Protein AF-A0A815BUV0-F1 (afdb_monomer_lite)

pLDDT: mean 78.95, std 10.77, range [51.06, 96.0]

Organism: NCBI:txid1234261

Secondary structure (DSSP, 8-state):
-----S-TTS-HHHHHHT----TTHHHH--TGGG--EEEEE-TTS-EEEEE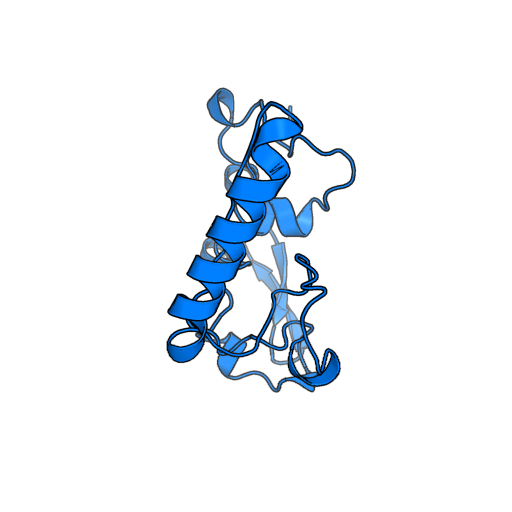TTSTTHHHHHHTTT-GGG-SSTTGGGS-GGGSS-TTTT-S---------SSGGGHHHHHHHHHHHHHHHTTTS-S---TTS--TT-S-HHHH-

Structure (mmCIF, N/CA/C/O backbone):
data_AF-A0A815BUV0-F1
#
_entry.id   AF-A0A815BUV0-F1
#
loop_
_atom_site.group_PDB
_atom_site.id
_atom_site.type_symbol
_atom_site.label_atom_id
_atom_site.label_alt_id
_atom_site.label_comp_id
_atom_site.label_asym_id
_atom_site.label_entity_id
_atom_site.label_seq_id
_atom_site.pdbx_PDB_ins_code
_atom_site.Cartn_x
_atom_site.Cartn_y
_atom_site.Cartn_z
_atom_site.occupancy
_atom_site.B_iso_or_equiv
_atom_site.auth_seq_id
_atom_site.auth_comp_id
_atom_site.auth_asym_i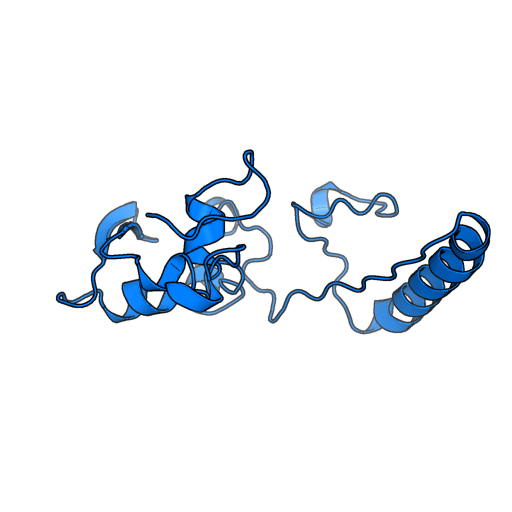d
_atom_site.auth_atom_id
_atom_site.pdbx_PDB_model_num
ATOM 1 N N . MET A 1 1 ? 6.920 20.218 13.136 1.00 73.88 1 MET A N 1
ATOM 2 C CA . MET A 1 1 ? 7.433 19.967 11.767 1.00 73.88 1 MET A CA 1
ATOM 3 C C . MET A 1 1 ? 6.984 18.569 11.370 1.00 73.88 1 MET A C 1
ATOM 5 O O . MET A 1 1 ? 6.972 17.722 12.252 1.00 73.88 1 MET A O 1
ATOM 9 N N . PHE A 1 2 ? 6.582 18.342 10.119 1.00 80.81 2 PHE A N 1
ATOM 10 C CA . PHE A 1 2 ? 5.972 17.085 9.666 1.00 80.81 2 PHE A CA 1
ATOM 11 C C . PHE A 1 2 ? 6.858 16.396 8.601 1.00 80.81 2 PHE A C 1
ATOM 13 O O . PHE A 1 2 ? 7.189 17.056 7.612 1.00 80.81 2 PHE A O 1
ATOM 20 N N . PRO A 1 3 ? 7.270 15.122 8.769 1.00 85.44 3 PRO A N 1
ATOM 21 C CA . PRO A 1 3 ? 8.071 14.359 7.816 1.00 85.44 3 PRO A CA 1
ATOM 22 C C . PRO A 1 3 ? 7.205 13.810 6.674 1.00 85.44 3 PRO A C 1
ATOM 24 O O . PRO A 1 3 ? 6.949 12.614 6.590 1.00 85.44 3 PRO A O 1
ATOM 27 N N . GLY A 1 4 ? 6.738 14.705 5.801 1.00 85.19 4 GLY A N 1
ATOM 28 C CA . GLY A 1 4 ? 6.026 14.342 4.573 1.00 85.19 4 GLY A CA 1
ATOM 29 C C . GLY A 1 4 ? 6.958 13.896 3.441 1.00 85.19 4 GLY A C 1
ATOM 30 O O . GLY A 1 4 ? 8.182 13.987 3.554 1.00 85.19 4 GLY A O 1
ATOM 31 N N . GLY A 1 5 ? 6.365 13.441 2.335 1.00 84.44 5 GLY A N 1
ATOM 32 C CA . GLY A 1 5 ? 7.082 13.029 1.128 1.00 84.44 5 GLY A CA 1
ATOM 33 C C . GLY A 1 5 ? 7.754 14.195 0.392 1.00 84.44 5 GLY A C 1
ATOM 34 O O . GLY A 1 5 ? 7.502 15.367 0.667 1.00 84.44 5 GLY A O 1
ATOM 35 N N . SER A 1 6 ? 8.623 13.876 -0.567 1.00 83.81 6 SER A N 1
ATOM 36 C CA . SER A 1 6 ? 9.327 14.873 -1.391 1.00 83.81 6 SER A CA 1
ATOM 37 C C . SER A 1 6 ? 8.455 15.506 -2.483 1.00 83.81 6 SER A C 1
ATOM 39 O O . SER A 1 6 ? 8.781 16.588 -2.968 1.00 83.81 6 SER A O 1
ATOM 41 N N . CYS A 1 7 ? 7.365 14.844 -2.878 1.00 83.19 7 CYS A N 1
ATOM 42 C CA . CYS A 1 7 ? 6.463 15.275 -3.944 1.00 83.19 7 CYS A CA 1
ATOM 43 C C . CYS A 1 7 ? 5.223 15.968 -3.346 1.00 83.19 7 CYS A C 1
ATOM 45 O O . CYS A 1 7 ? 4.421 15.288 -2.704 1.00 83.19 7 CYS A O 1
ATOM 47 N N . PRO A 1 8 ? 5.011 17.280 -3.577 1.00 78.38 8 PRO A N 1
ATOM 48 C CA . PRO A 1 8 ? 3.927 18.039 -2.938 1.00 78.38 8 PRO A CA 1
ATOM 49 C C . PRO A 1 8 ? 2.511 17.562 -3.283 1.00 78.38 8 PRO A C 1
ATOM 51 O O . PRO A 1 8 ? 1.570 17.859 -2.558 1.00 78.38 8 PRO A O 1
ATOM 54 N N . THR A 1 9 ? 2.353 16.856 -4.404 1.00 80.25 9 THR A N 1
ATOM 55 C CA . THR A 1 9 ? 1.062 16.375 -4.911 1.00 80.25 9 THR A CA 1
ATOM 56 C C . THR A 1 9 ? 0.686 14.982 -4.404 1.00 80.25 9 THR A C 1
ATOM 58 O O . THR A 1 9 ? -0.421 14.521 -4.674 1.00 80.25 9 THR A O 1
ATOM 61 N N . VAL A 1 10 ? 1.578 14.290 -3.688 1.00 77.31 10 VAL A N 1
ATOM 62 C CA . VAL A 1 10 ? 1.288 12.957 -3.143 1.00 77.31 10 VAL A CA 1
ATOM 63 C C . VAL A 1 10 ? 0.285 13.073 -1.996 1.00 77.31 10 VAL A C 1
ATOM 65 O O . VAL A 1 10 ? 0.452 13.883 -1.086 1.00 77.31 10 VAL A O 1
ATOM 68 N N . SER A 1 11 ? -0.754 12.233 -2.030 1.00 83.31 11 SER A N 1
ATOM 69 C CA . SER A 1 11 ? -1.769 12.178 -0.976 1.00 83.31 11 SER A CA 1
ATOM 70 C C . SER A 1 11 ? -1.170 11.764 0.368 1.00 83.31 11 SER A C 1
ATOM 72 O O . SER A 1 11 ? -0.415 10.793 0.463 1.00 83.31 11 SER A O 1
ATOM 74 N N . ILE A 1 12 ? -1.581 12.467 1.423 1.00 82.94 12 ILE A N 1
ATOM 75 C CA . ILE A 1 12 ? -1.154 12.202 2.797 1.00 82.94 12 ILE A CA 1
ATOM 76 C C . ILE A 1 12 ? -1.625 10.839 3.308 1.00 82.94 12 ILE A C 1
ATOM 78 O O . ILE A 1 12 ? -0.900 10.193 4.062 1.00 82.94 12 ILE A O 1
ATOM 82 N N . GLY A 1 13 ? -2.804 10.385 2.869 1.00 82.62 13 GLY A N 1
ATOM 83 C CA . GLY A 1 13 ? -3.382 9.111 3.293 1.00 82.62 13 GLY A CA 1
ATOM 84 C C . GLY A 1 13 ? -2.520 7.943 2.832 1.00 82.62 13 GLY A C 1
ATOM 85 O O . GLY A 1 13 ? -1.966 7.225 3.655 1.00 82.62 13 GLY A O 1
ATOM 86 N N . GLY A 1 14 ? -2.317 7.813 1.518 1.00 79.50 14 GLY A N 1
ATOM 87 C CA . GLY A 1 14 ? -1.478 6.751 0.956 1.00 79.50 14 GLY A CA 1
ATOM 88 C C . GLY A 1 14 ? -0.037 6.792 1.472 1.00 79.50 14 GLY A C 1
ATOM 89 O O . GLY A 1 14 ? 0.502 5.756 1.843 1.00 79.50 14 GLY A O 1
ATOM 90 N N . LEU A 1 15 ? 0.561 7.987 1.571 1.00 83.62 15 LEU A N 1
ATOM 91 C CA . LEU A 1 15 ? 1.915 8.162 2.104 1.00 83.62 15 LEU A CA 1
ATOM 92 C C . LEU A 1 15 ? 2.041 7.639 3.542 1.00 83.62 15 LEU A C 1
ATOM 94 O O . LEU A 1 15 ? 2.979 6.912 3.850 1.00 83.62 15 LEU A O 1
ATOM 98 N N . THR A 1 16 ? 1.113 8.024 4.419 1.00 87.00 16 THR A N 1
ATOM 99 C CA . THR A 1 16 ? 1.153 7.646 5.839 1.00 87.00 16 THR A CA 1
ATOM 100 C C . THR A 1 16 ? 0.895 6.157 6.019 1.00 87.00 16 THR A C 1
ATOM 102 O O . THR A 1 16 ? 1.572 5.506 6.808 1.00 87.00 16 THR A O 1
ATOM 105 N N . LEU A 1 17 ? -0.055 5.602 5.268 1.00 84.69 17 LEU A N 1
ATOM 106 C CA . LEU A 1 17 ? -0.454 4.206 5.406 1.00 84.69 17 LEU A CA 1
ATOM 107 C C . LEU A 1 17 ? 0.585 3.208 4.845 1.00 84.69 17 LEU A C 1
ATOM 109 O O . LEU A 1 17 ? 0.586 2.030 5.207 1.00 84.69 17 LEU A O 1
ATOM 113 N N . ASP A 1 18 ? 1.492 3.688 3.991 1.00 84.25 18 ASP A N 1
ATOM 114 C CA . ASP A 1 18 ? 2.592 2.926 3.383 1.00 84.25 18 ASP A CA 1
ATOM 115 C C . ASP A 1 18 ? 3.963 3.212 4.033 1.00 84.25 18 ASP A C 1
ATOM 117 O O . ASP A 1 18 ? 5.020 2.862 3.514 1.00 84.25 18 ASP A O 1
ATOM 121 N N . GLY A 1 19 ? 3.970 3.897 5.178 1.00 84.31 19 GLY A N 1
ATOM 122 C CA . GLY A 1 19 ? 5.186 4.274 5.894 1.00 84.31 19 GLY A CA 1
ATOM 123 C C . GLY A 1 19 ? 5.527 5.745 5.695 1.00 84.31 19 GLY A C 1
ATOM 124 O O . GLY A 1 19 ? 5.461 6.529 6.634 1.00 84.31 19 GLY A O 1
ATOM 125 N N . GLY A 1 20 ? 5.859 6.139 4.467 1.00 86.19 20 GLY A N 1
ATOM 126 C CA . GLY A 1 20 ? 6.097 7.540 4.116 1.00 86.19 20 GLY A CA 1
ATOM 127 C C . GLY A 1 20 ? 7.514 8.024 4.432 1.00 86.19 20 GLY A C 1
ATOM 128 O O . GLY A 1 20 ? 7.848 8.414 5.552 1.00 86.19 20 GLY A O 1
ATOM 129 N N . ILE A 1 21 ? 8.365 8.013 3.403 1.00 86.88 21 ILE A N 1
ATOM 130 C CA . ILE A 1 21 ? 9.758 8.470 3.467 1.00 86.88 21 ILE A CA 1
ATOM 131 C C . ILE A 1 21 ? 9.872 9.879 2.875 1.00 86.88 21 ILE A C 1
ATOM 133 O O . ILE A 1 21 ? 9.359 10.164 1.793 1.00 86.88 21 ILE A O 1
ATOM 137 N N . GLY A 1 22 ? 10.623 10.743 3.555 1.00 85.56 22 GLY A N 1
ATOM 138 C CA . GLY A 1 22 ? 10.956 12.084 3.093 1.00 85.56 22 GLY A CA 1
ATOM 139 C C . GLY A 1 22 ? 12.268 12.613 3.667 1.00 85.56 22 GLY A C 1
ATOM 140 O O . GLY A 1 22 ? 12.970 11.943 4.426 1.00 85.56 22 GLY A O 1
ATOM 141 N N . PHE A 1 23 ? 12.605 13.860 3.326 1.00 86.75 23 PHE A N 1
ATOM 142 C CA . PHE A 1 23 ? 13.871 14.499 3.727 1.00 86.75 23 PHE A CA 1
ATOM 143 C C . PHE A 1 23 ? 14.083 14.553 5.244 1.00 86.75 23 PHE A C 1
ATOM 145 O O . PHE A 1 23 ? 15.211 14.557 5.732 1.00 86.75 23 PHE A O 1
ATOM 152 N N . LEU A 1 24 ? 12.986 14.593 5.994 1.00 87.00 24 LEU A N 1
ATOM 153 C CA . LEU A 1 24 ? 12.979 14.709 7.444 1.00 87.00 24 LEU A CA 1
ATOM 154 C C . LEU A 1 24 ? 12.969 13.356 8.164 1.00 87.00 24 LEU A C 1
ATOM 156 O O . LEU A 1 24 ? 13.129 13.333 9.388 1.00 87.00 24 LEU A O 1
ATOM 160 N N . SER A 1 25 ? 12.837 12.239 7.439 1.00 86.06 25 SER A N 1
ATOM 161 C CA . SER A 1 25 ? 12.625 10.930 8.059 1.00 86.06 25 SER A CA 1
ATOM 162 C C . SER A 1 25 ? 13.787 10.473 8.935 1.00 86.06 25 SER A C 1
ATOM 164 O O . SER A 1 25 ? 13.574 9.859 9.973 1.00 86.06 25 SER A O 1
ATOM 166 N N . ARG A 1 26 ? 15.027 10.863 8.606 1.00 86.12 26 ARG A N 1
ATOM 167 C CA . ARG A 1 26 ? 16.199 10.562 9.451 1.00 86.12 26 ARG A CA 1
ATOM 168 C C . ARG A 1 26 ? 16.159 11.218 10.832 1.00 86.12 26 ARG A C 1
ATOM 170 O O . ARG A 1 26 ? 16.852 10.751 11.728 1.00 86.12 26 ARG A O 1
ATOM 177 N N . LYS A 1 27 ? 15.429 12.326 10.984 1.00 89.94 27 LYS A N 1
ATOM 178 C CA . LYS A 1 27 ? 15.361 13.091 12.236 1.00 89.94 27 LYS A CA 1
ATOM 179 C C . LYS A 1 27 ? 14.079 12.819 13.019 1.00 89.94 27 LYS A C 1
ATOM 181 O O . LYS A 1 27 ? 14.118 12.872 14.242 1.00 89.94 27 LYS A O 1
ATOM 186 N N . TYR A 1 28 ? 12.968 12.563 12.328 1.00 86.06 28 TYR A N 1
ATOM 187 C CA . TYR A 1 28 ? 11.637 12.495 12.941 1.00 86.06 28 TYR A CA 1
ATOM 188 C C . TYR A 1 28 ? 10.902 11.164 12.727 1.00 86.06 28 TYR A C 1
ATOM 190 O O . TYR A 1 28 ? 9.766 11.050 13.170 1.00 86.06 28 TYR A O 1
ATOM 198 N N . GLY A 1 29 ? 11.531 10.176 12.083 1.00 90.44 29 GLY A N 1
ATOM 199 C CA . GLY A 1 29 ? 10.876 8.918 11.717 1.00 90.44 29 GLY A CA 1
ATOM 200 C C . GLY A 1 29 ? 10.084 9.015 10.411 1.00 90.44 29 GLY A C 1
ATOM 201 O O . GLY A 1 29 ? 10.056 10.052 9.742 1.00 90.44 29 GLY A O 1
ATOM 202 N N . LEU A 1 30 ? 9.474 7.905 10.016 1.00 89.75 30 LEU A N 1
ATOM 203 C CA . LEU A 1 30 ? 8.571 7.834 8.872 1.00 89.75 30 LEU A CA 1
ATOM 204 C C . LEU A 1 30 ? 7.294 8.645 9.130 1.00 89.75 30 LEU A C 1
ATOM 206 O O . LEU A 1 30 ? 6.955 8.961 10.270 1.00 89.75 30 LEU A O 1
ATOM 210 N N . THR A 1 31 ? 6.552 8.976 8.075 1.00 89.06 31 THR A N 1
ATOM 211 C CA . THR A 1 31 ? 5.248 9.638 8.216 1.00 89.06 31 THR A CA 1
ATOM 212 C C . THR A 1 31 ? 4.298 8.818 9.098 1.00 89.06 31 THR A C 1
ATOM 214 O O . THR A 1 31 ? 3.619 9.379 9.957 1.00 89.06 31 THR A O 1
ATOM 217 N N . CYS A 1 32 ? 4.303 7.491 8.945 1.00 88.62 32 CYS A N 1
ATOM 218 C CA . CYS A 1 32 ? 3.505 6.566 9.737 1.00 88.62 32 CYS A CA 1
ATOM 219 C C . CYS A 1 32 ? 3.881 6.594 11.217 1.00 88.62 32 CYS A C 1
ATOM 221 O O . CYS A 1 32 ? 2.997 6.430 12.048 1.00 88.62 32 CYS A O 1
ATOM 223 N N . ASP A 1 33 ? 5.138 6.862 11.588 1.00 90.50 33 ASP A N 1
ATOM 224 C CA . ASP A 1 33 ? 5.559 6.864 12.994 1.00 90.50 33 ASP A CA 1
ATOM 225 C C . ASP A 1 33 ? 4.780 7.898 13.814 1.00 90.50 33 ASP A C 1
ATOM 227 O O . ASP A 1 33 ? 4.489 7.653 14.985 1.00 90.50 33 ASP A O 1
ATOM 231 N N . LEU A 1 34 ? 4.362 8.990 13.167 1.00 90.94 34 LEU A N 1
ATOM 232 C C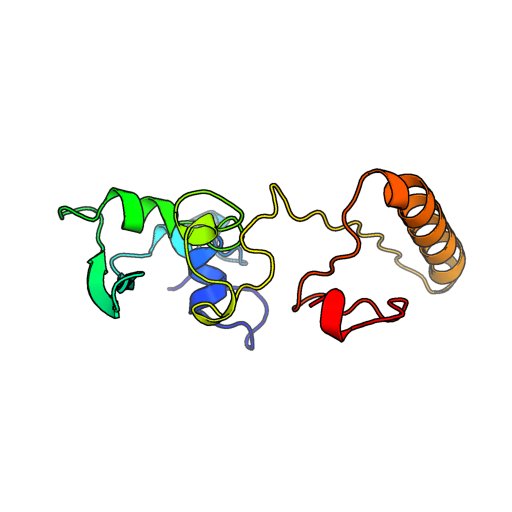A . LEU A 1 34 ? 3.588 10.085 13.751 1.00 90.94 34 LEU A CA 1
ATOM 233 C C . LEU A 1 34 ? 2.067 9.914 13.646 1.00 90.94 34 LEU A C 1
ATOM 235 O O . LEU A 1 34 ? 1.331 10.810 14.058 1.00 90.94 34 LEU A O 1
ATOM 239 N N . LEU A 1 35 ? 1.582 8.804 13.086 1.00 90.00 35 LEU A N 1
ATOM 240 C CA . LEU A 1 35 ? 0.156 8.505 13.055 1.00 90.00 35 LEU A CA 1
ATOM 241 C C . LEU A 1 35 ? -0.349 8.254 14.484 1.00 90.00 35 LEU A C 1
ATOM 243 O O . LEU A 1 35 ? 0.195 7.398 15.185 1.00 90.00 35 LEU A O 1
ATOM 247 N N . CYS A 1 36 ? -1.387 8.985 14.892 1.00 93.44 36 CYS A N 1
ATOM 248 C CA . CYS A 1 36 ? -2.002 8.871 16.220 1.00 93.44 36 CYS A CA 1
ATOM 249 C C . CYS A 1 36 ? -3.282 8.029 16.202 1.00 93.44 36 CYS A C 1
ATOM 251 O O . CYS A 1 36 ? -3.494 7.208 17.092 1.00 93.44 36 CYS A O 1
ATOM 253 N N . GLU A 1 37 ? -4.118 8.234 15.186 1.00 92.62 37 GLU A N 1
ATOM 254 C CA . GLU A 1 37 ? -5.425 7.599 15.042 1.00 92.62 37 GLU A CA 1
ATOM 255 C C . GLU A 1 37 ? -5.875 7.596 13.575 1.00 92.62 37 GLU A C 1
ATOM 257 O O . GLU A 1 37 ? -5.394 8.398 12.770 1.00 92.62 37 GLU A O 1
ATOM 262 N N . LEU A 1 38 ? -6.799 6.695 13.241 1.00 87.19 38 LEU A N 1
ATOM 263 C CA . LEU A 1 38 ? -7.455 6.597 11.937 1.00 87.19 38 LEU A CA 1
ATOM 264 C C . LEU A 1 38 ? -8.952 6.371 12.129 1.00 87.19 38 LEU A C 1
ATOM 266 O O . LEU A 1 38 ? -9.344 5.562 12.965 1.00 87.19 38 LEU A O 1
ATOM 270 N N . GLU A 1 39 ? -9.773 7.012 11.306 1.00 89.56 39 GLU A N 1
ATOM 271 C CA . GLU A 1 39 ? -11.160 6.600 11.103 1.00 89.56 39 GLU A CA 1
ATOM 272 C C . GLU A 1 39 ? -11.209 5.631 9.916 1.00 89.56 39 GLU A C 1
ATOM 274 O O . GLU A 1 39 ? -10.719 5.944 8.829 1.00 89.56 39 GLU A O 1
ATOM 279 N N . ILE A 1 40 ? -11.734 4.426 10.140 1.00 84.12 40 ILE A N 1
ATOM 280 C CA . ILE A 1 40 ? -11.718 3.326 9.175 1.00 84.12 40 ILE A CA 1
ATOM 281 C C . ILE A 1 40 ? -13.136 2.795 9.015 1.00 84.12 40 ILE A C 1
ATOM 283 O O . ILE A 1 40 ? -13.809 2.499 10.000 1.00 84.12 40 ILE A O 1
ATOM 287 N N . VAL A 1 41 ? -13.565 2.631 7.767 1.00 82.12 41 VAL A N 1
ATOM 288 C CA . VAL A 1 41 ? -14.776 1.878 7.434 1.00 82.12 41 VAL A CA 1
ATOM 289 C C . VAL A 1 41 ? -14.396 0.406 7.303 1.00 82.12 41 VAL A C 1
ATOM 291 O O . VAL A 1 41 ? -13.529 0.048 6.504 1.00 82.12 41 VAL A O 1
ATOM 294 N N . LEU A 1 42 ? -15.008 -0.440 8.123 1.00 81.25 42 LEU A N 1
ATOM 295 C CA . LEU A 1 42 ? -14.812 -1.883 8.127 1.00 81.25 42 LEU A CA 1
ATOM 296 C C . LEU A 1 42 ? -15.583 -2.556 6.985 1.00 81.25 42 LEU A C 1
ATOM 298 O O . LEU A 1 42 ? -16.448 -1.967 6.340 1.00 81.25 42 LEU A O 1
ATOM 302 N N . ALA A 1 43 ? -15.282 -3.838 6.765 1.00 74.50 43 ALA A N 1
ATOM 303 C CA . ALA A 1 43 ? -15.898 -4.660 5.720 1.00 74.50 43 ALA A CA 1
ATOM 304 C C . ALA A 1 43 ? -17.432 -4.742 5.812 1.00 74.50 43 ALA A C 1
ATOM 306 O O . ALA A 1 43 ? -18.107 -4.943 4.808 1.00 74.50 43 ALA A O 1
ATOM 307 N N . ASP A 1 44 ? -17.979 -4.634 7.022 1.00 76.00 44 ASP A N 1
ATOM 308 C CA . ASP A 1 44 ? -19.419 -4.671 7.293 1.00 76.00 44 ASP A CA 1
ATOM 309 C C . ASP A 1 44 ? -20.097 -3.296 7.141 1.00 76.00 44 ASP A C 1
ATOM 311 O O . A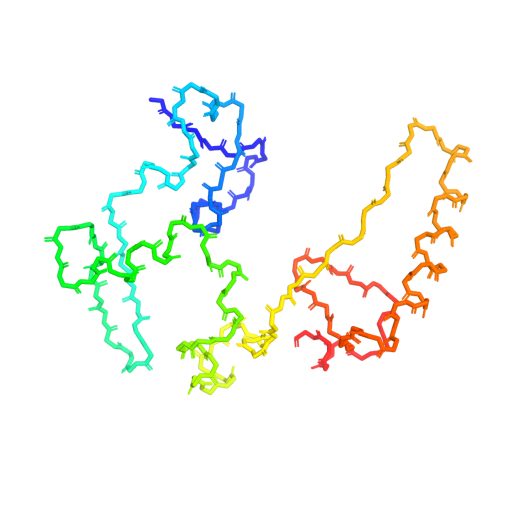SP A 1 44 ? -21.298 -3.167 7.378 1.00 76.00 44 ASP A O 1
ATOM 315 N N . GLY A 1 45 ? -19.337 -2.275 6.735 1.00 76.69 45 GLY A N 1
ATOM 316 C CA . GLY A 1 45 ? -19.793 -0.900 6.573 1.00 76.69 45 GLY A CA 1
ATOM 317 C C . GLY A 1 45 ? -19.826 -0.088 7.868 1.00 76.69 45 GLY A C 1
ATOM 318 O O . GLY A 1 45 ? -20.203 1.083 7.824 1.00 76.69 45 GLY A O 1
ATOM 319 N N . SER A 1 46 ? -19.447 -0.663 9.013 1.00 82.06 46 SER A N 1
ATOM 320 C CA . SER A 1 46 ? -19.328 0.086 10.265 1.00 82.06 46 SER A CA 1
ATOM 321 C C . SER A 1 46 ? -18.067 0.954 10.277 1.00 82.06 46 SER A C 1
ATOM 323 O O . SER A 1 46 ? -17.049 0.603 9.683 1.00 82.06 46 SER A O 1
ATOM 325 N N . THR A 1 47 ? -18.125 2.098 10.957 1.00 88.38 47 THR A N 1
ATOM 326 C CA . THR A 1 47 ? -16.971 2.989 11.123 1.00 88.38 47 THR A CA 1
ATOM 327 C C . THR A 1 47 ? -16.371 2.811 12.508 1.00 88.38 47 THR A C 1
ATOM 329 O O . THR A 1 47 ? -17.089 2.854 13.509 1.00 88.38 47 THR A O 1
ATOM 332 N N . VAL A 1 48 ? -15.051 2.664 12.570 1.00 90.62 48 VAL A N 1
ATOM 333 C CA . VAL A 1 48 ? -14.292 2.575 13.819 1.00 90.62 48 VAL A CA 1
ATOM 334 C C . VAL A 1 48 ? -13.169 3.600 13.847 1.00 90.62 48 VAL A C 1
ATOM 336 O O . VAL A 1 48 ? -12.607 3.960 12.813 1.00 90.62 48 VAL A O 1
ATOM 339 N N . THR A 1 49 ? -12.804 4.041 15.046 1.00 95.31 49 THR A N 1
ATOM 340 C CA . THR A 1 49 ? -11.586 4.823 15.269 1.00 95.31 49 THR A CA 1
ATOM 341 C C . THR A 1 49 ? -10.502 3.890 15.792 1.00 95.31 49 THR A C 1
ATOM 343 O O . THR A 1 49 ? -10.610 3.375 16.904 1.00 95.31 49 THR A O 1
ATOM 346 N N . ALA A 1 50 ? -9.453 3.660 15.008 1.00 90.06 50 ALA A N 1
ATOM 347 C CA . ALA A 1 50 ? -8.329 2.809 15.380 1.00 90.06 50 ALA A CA 1
ATOM 348 C C . ALA A 1 50 ? -7.179 3.644 15.948 1.00 90.06 50 ALA A C 1
ATOM 350 O O . ALA A 1 50 ? -6.765 4.640 15.353 1.00 90.06 50 ALA A O 1
ATOM 351 N N . SER A 1 51 ? -6.650 3.231 17.099 1.00 93.50 51 SER A N 1
ATOM 352 C CA . SER A 1 51 ? -5.505 3.871 17.752 1.00 93.50 51 SER A CA 1
ATOM 353 C C . SER A 1 51 ? -4.680 2.834 18.509 1.00 93.50 51 SER A C 1
ATOM 355 O O . SER A 1 51 ? -5.128 1.716 18.748 1.00 93.50 51 SER A O 1
ATOM 357 N N . ASN A 1 52 ? -3.487 3.214 18.962 1.00 93.00 52 ASN A N 1
ATOM 358 C CA . ASN A 1 52 ? -2.647 2.325 19.768 1.00 93.00 52 ASN A CA 1
ATOM 359 C C . ASN A 1 52 ? -3.263 1.950 21.135 1.00 93.00 52 ASN A C 1
ATOM 361 O O . ASN A 1 52 ? -2.785 1.028 21.788 1.00 93.00 52 ASN A O 1
ATOM 365 N N . ASN A 1 53 ? -4.283 2.684 21.594 1.00 96.00 53 ASN A N 1
ATOM 366 C CA . ASN A 1 53 ? -4.771 2.628 22.974 1.00 96.00 53 ASN A CA 1
ATOM 367 C C . ASN A 1 53 ? -6.201 2.073 23.096 1.00 96.00 53 ASN A C 1
ATOM 369 O O . ASN A 1 53 ? -6.828 2.254 24.139 1.00 96.00 53 ASN A O 1
ATOM 373 N N . ASN A 1 54 ? -6.733 1.433 22.053 1.00 96.00 54 ASN A N 1
ATOM 374 C CA . ASN A 1 54 ? -8.077 0.849 22.064 1.00 96.00 54 ASN A CA 1
ATOM 375 C C . ASN A 1 54 ? -8.099 -0.587 21.516 1.00 96.00 54 ASN A C 1
ATOM 377 O O . ASN A 1 54 ? -7.050 -1.169 21.215 1.00 96.00 54 ASN A O 1
ATOM 381 N N . GLU A 1 55 ? -9.294 -1.180 21.424 1.00 92.69 55 GLU A N 1
ATOM 382 C CA . GLU A 1 55 ? -9.470 -2.555 20.945 1.00 92.69 55 GLU A CA 1
ATOM 383 C C . GLU A 1 55 ? -9.067 -2.784 19.476 1.00 92.69 55 GLU A C 1
ATOM 385 O O . GLU A 1 55 ? -8.881 -3.933 19.093 1.00 92.69 55 GLU A O 1
ATOM 390 N N . TYR A 1 56 ? -8.861 -1.726 18.683 1.00 88.88 56 TYR A N 1
ATOM 391 C CA . TYR A 1 56 ? -8.457 -1.787 17.271 1.00 88.88 56 TYR A CA 1
ATOM 392 C C . TYR A 1 56 ? -6.954 -1.511 17.072 1.00 88.88 56 TYR A C 1
ATOM 394 O O . TYR A 1 56 ? -6.536 -1.017 16.020 1.00 88.88 56 TYR A O 1
ATOM 402 N N . ASN A 1 57 ? -6.122 -1.763 18.090 1.00 86.69 57 ASN A N 1
ATOM 403 C CA . ASN A 1 57 ? -4.679 -1.499 18.024 1.00 86.69 57 ASN A CA 1
ATOM 404 C C . ASN A 1 57 ? -3.944 -2.363 16.984 1.00 86.69 57 ASN A C 1
ATOM 406 O O . ASN A 1 57 ? -2.928 -1.936 16.438 1.00 86.69 57 ASN A O 1
ATOM 410 N N . ASP A 1 58 ? -4.476 -3.541 16.670 1.00 83.25 58 ASP A N 1
ATOM 411 C CA . ASP A 1 58 ? -3.983 -4.442 15.633 1.00 83.25 58 ASP A CA 1
ATOM 412 C C . ASP A 1 58 ? -4.222 -3.861 14.234 1.00 83.25 58 ASP A C 1
ATOM 414 O O . ASP A 1 58 ? -3.309 -3.820 13.407 1.00 83.25 58 ASP A O 1
ATOM 418 N N . LEU A 1 59 ? -5.422 -3.325 14.001 1.00 83.81 59 LEU A N 1
ATOM 419 C CA . LEU A 1 59 ? -5.789 -2.600 12.792 1.00 83.81 59 LEU A CA 1
ATOM 420 C C . LEU A 1 59 ? -4.963 -1.318 12.654 1.00 83.81 59 LEU A C 1
ATOM 422 O O . LEU A 1 59 ? -4.409 -1.049 11.590 1.00 83.81 59 LEU A O 1
ATOM 426 N N . PHE A 1 60 ? -4.815 -0.562 13.745 1.00 86.06 60 PHE A N 1
ATOM 427 C CA . PHE A 1 60 ? -3.950 0.612 13.791 1.00 86.06 60 PHE A CA 1
ATOM 428 C C . PHE A 1 60 ? -2.509 0.260 13.406 1.00 86.06 60 PHE A C 1
ATOM 430 O O . PHE A 1 60 ? -1.927 0.934 12.559 1.00 86.06 60 PHE A O 1
ATOM 437 N N . TRP A 1 61 ? -1.946 -0.813 13.970 1.00 85.75 61 TRP A N 1
ATOM 438 C CA . TRP A 1 61 ? -0.588 -1.261 13.664 1.00 85.75 61 TRP A CA 1
ATOM 439 C C . TRP A 1 61 ? -0.442 -1.721 12.209 1.00 85.75 61 TRP A C 1
ATOM 441 O O . TRP A 1 61 ? 0.519 -1.333 11.545 1.00 85.75 61 TRP A O 1
ATOM 451 N N . ALA A 1 62 ? -1.421 -2.459 11.674 1.00 82.31 62 ALA A N 1
ATOM 452 C CA . ALA A 1 62 ? -1.453 -2.854 10.265 1.00 82.31 62 ALA A CA 1
ATOM 453 C C . ALA A 1 62 ? -1.450 -1.636 9.322 1.00 82.31 62 ALA A C 1
ATOM 455 O O . ALA A 1 62 ? -0.782 -1.633 8.287 1.00 82.31 62 ALA A O 1
ATOM 456 N N . CYS A 1 63 ? -2.129 -0.555 9.700 1.00 83.56 63 CYS A N 1
ATOM 457 C CA . CYS A 1 63 ? -2.135 0.682 8.930 1.00 83.56 63 CYS A CA 1
ATOM 458 C C . CYS A 1 63 ? -0.825 1.490 9.012 1.00 83.56 63 CYS A C 1
ATOM 460 O O . CYS A 1 63 ? -0.663 2.430 8.237 1.00 83.56 63 CYS A O 1
ATOM 462 N N . LYS A 1 64 ? 0.142 1.146 9.877 1.00 86.31 64 LYS A N 1
ATOM 463 C CA . LYS A 1 64 ? 1.453 1.825 9.965 1.00 86.31 64 LYS A CA 1
ATOM 464 C C . LYS A 1 64 ? 2.500 1.243 9.003 1.00 86.31 64 LYS A C 1
ATOM 466 O O . LYS A 1 64 ? 3.638 1.007 9.403 1.00 86.31 64 LYS A O 1
ATOM 471 N N . GLY A 1 65 ? 2.147 1.043 7.732 1.00 71.50 65 GLY A N 1
ATOM 472 C CA . GLY A 1 65 ? 3.103 0.639 6.689 1.00 71.50 65 GLY A CA 1
ATOM 473 C C . GLY A 1 65 ? 2.732 -0.598 5.877 1.00 71.50 65 GLY A C 1
ATOM 474 O O . GLY A 1 65 ? 3.497 -0.978 4.997 1.00 71.50 65 GLY A O 1
ATOM 475 N N . ALA A 1 66 ? 1.583 -1.229 6.136 1.00 66.38 66 ALA A N 1
ATOM 476 C CA . ALA A 1 66 ? 1.124 -2.383 5.364 1.00 66.38 66 ALA A CA 1
ATOM 477 C C . ALA A 1 66 ? -0.089 -2.080 4.471 1.00 66.38 66 ALA A C 1
ATOM 479 O O . ALA A 1 66 ? -0.690 -3.011 3.942 1.00 66.38 66 ALA A O 1
ATOM 480 N N . ALA A 1 67 ? -0.460 -0.815 4.236 1.00 63.91 67 ALA A N 1
ATOM 481 C CA . ALA A 1 67 ? -1.645 -0.544 3.419 1.00 63.91 67 ALA A CA 1
ATOM 482 C C . ALA A 1 67 ? -1.479 -0.890 1.933 1.00 63.91 67 ALA A C 1
ATOM 484 O O . ALA A 1 67 ? -2.432 -1.385 1.336 1.00 63.91 67 ALA A O 1
ATOM 485 N N . ARG A 1 68 ? -0.280 -0.745 1.335 1.00 56.09 68 ARG A N 1
ATOM 486 C CA . ARG A 1 68 ? -0.008 -1.368 0.018 1.00 56.09 68 ARG A CA 1
ATOM 487 C C . ARG A 1 68 ? -0.006 -2.891 0.079 1.00 56.09 68 ARG A C 1
ATOM 489 O O . ARG A 1 68 ? -0.147 -3.517 -0.961 1.00 56.09 68 ARG A O 1
ATOM 496 N N . LEU A 1 69 ? 0.209 -3.475 1.257 1.00 51.06 69 LEU A N 1
ATOM 497 C CA . LEU A 1 69 ? 0.290 -4.917 1.489 1.00 51.06 69 LEU A CA 1
ATOM 498 C C . LEU A 1 69 ? -1.047 -5.521 1.928 1.00 51.06 69 LEU A C 1
ATOM 500 O O . LEU A 1 69 ? -1.079 -6.681 2.321 1.00 51.06 69 LEU A O 1
ATOM 504 N N . LEU A 1 70 ? -2.163 -4.803 1.774 1.00 55.22 70 LEU A N 1
ATOM 505 C CA . LEU A 1 70 ? -3.518 -5.362 1.897 1.00 55.22 70 LEU A CA 1
ATOM 506 C C . LEU A 1 70 ? -3.864 -6.401 0.802 1.00 55.22 70 LEU A C 1
ATOM 508 O O . LEU A 1 70 ? -5.018 -6.763 0.596 1.00 55.22 70 LEU A O 1
ATOM 512 N N . TYR A 1 71 ? -2.843 -6.894 0.115 1.00 55.06 71 TYR A N 1
ATOM 513 C CA . TYR A 1 71 ? -2.779 -8.148 -0.605 1.00 55.06 71 TYR A CA 1
ATOM 514 C C . TYR A 1 71 ? -2.942 -9.324 0.380 1.00 55.06 71 TYR A C 1
ATOM 516 O O . TYR A 1 71 ? -2.057 -9.621 1.181 1.00 55.06 71 TYR A O 1
ATOM 524 N N . GLY A 1 72 ? -4.099 -9.988 0.356 1.00 52.16 72 GLY A N 1
ATOM 525 C CA . GLY A 1 72 ? -4.396 -11.149 1.198 1.00 52.16 72 GLY A CA 1
ATOM 526 C C . GLY A 1 72 ? -5.159 -10.830 2.496 1.00 52.16 72 GLY A C 1
ATOM 527 O O . GLY A 1 72 ? -5.880 -9.839 2.617 1.00 52.16 72 GLY A O 1
ATOM 528 N N . GLY A 1 73 ? -5.045 -11.714 3.492 1.00 60.78 73 GLY A N 1
ATOM 529 C CA . GLY A 1 73 ? -5.557 -11.478 4.850 1.00 60.78 73 GLY A CA 1
ATOM 530 C C . GLY A 1 73 ? -7.079 -11.290 4.964 1.00 60.78 73 GLY A C 1
ATOM 531 O O . GLY A 1 73 ? -7.861 -12.130 4.528 1.00 60.78 73 GLY A O 1
ATOM 532 N N . ALA A 1 74 ? -7.513 -10.233 5.660 1.00 58.19 74 ALA A N 1
ATOM 533 C CA . ALA A 1 74 ? -8.935 -9.905 5.814 1.00 58.19 74 ALA A CA 1
ATOM 534 C C . ALA A 1 74 ? -9.554 -9.277 4.561 1.00 58.19 74 ALA A C 1
ATOM 536 O O . ALA A 1 74 ? -10.731 -9.502 4.290 1.00 58.19 74 ALA A O 1
ATOM 537 N N . MET A 1 75 ? -8.744 -8.563 3.781 1.00 57.94 75 MET A N 1
ATOM 538 C CA . MET A 1 75 ? -9.146 -7.942 2.521 1.00 57.94 75 MET A CA 1
ATOM 539 C C . MET A 1 75 ? -9.476 -8.985 1.454 1.00 57.94 75 MET A C 1
ATOM 541 O O . MET A 1 75 ? -10.494 -8.858 0.787 1.00 57.94 75 MET A O 1
ATOM 545 N N . SER A 1 76 ? -8.734 -10.098 1.376 1.00 62.09 76 SER A N 1
ATOM 546 C CA . SER A 1 76 ? -9.052 -11.187 0.433 1.00 62.09 76 SER A CA 1
ATOM 547 C C . SER A 1 76 ? -10.416 -11.859 0.654 1.00 62.09 76 SER A C 1
ATOM 549 O O . SER A 1 76 ? -10.848 -12.634 -0.204 1.00 62.09 76 SER A O 1
ATOM 551 N N . ARG A 1 77 ? -11.092 -11.580 1.781 1.00 66.62 77 ARG A N 1
ATOM 552 C CA . ARG A 1 77 ? -12.445 -12.064 2.102 1.00 66.62 77 ARG A CA 1
ATOM 553 C C . ARG A 1 77 ? -13.562 -11.100 1.680 1.00 66.62 77 ARG A C 1
ATOM 555 O O . ARG A 1 77 ? -14.723 -11.498 1.732 1.00 66.62 77 ARG A O 1
ATOM 562 N N . MET A 1 78 ? -13.244 -9.863 1.289 1.00 62.94 78 MET A N 1
ATOM 563 C CA . MET A 1 78 ? -14.225 -8.891 0.786 1.00 62.94 78 MET A CA 1
ATOM 564 C C . MET A 1 78 ? -14.570 -9.186 -0.679 1.00 62.94 78 MET A C 1
ATOM 566 O O . MET A 1 78 ? -13.742 -9.726 -1.417 1.00 62.94 78 MET A O 1
ATOM 570 N N . ARG A 1 79 ? -15.780 -8.844 -1.143 1.00 67.31 79 ARG A N 1
ATOM 571 C CA . ARG A 1 79 ? -16.097 -9.000 -2.574 1.00 67.31 79 ARG A CA 1
ATOM 572 C C . ARG A 1 79 ? -15.306 -7.963 -3.368 1.00 67.31 79 ARG A C 1
ATOM 574 O O . ARG A 1 79 ? -15.134 -6.840 -2.913 1.00 67.31 79 ARG A O 1
ATOM 581 N N . LEU A 1 80 ? -14.869 -8.323 -4.575 1.00 63.22 80 LEU A N 1
ATOM 582 C CA . LEU A 1 80 ? -14.100 -7.424 -5.448 1.00 63.22 80 LEU A CA 1
ATOM 583 C C . LEU A 1 80 ? -14.822 -6.095 -5.715 1.00 63.22 80 LEU A C 1
ATOM 585 O O . LEU A 1 80 ? -14.182 -5.060 -5.816 1.00 63.22 80 LEU A O 1
ATOM 589 N N . CYS A 1 81 ? -16.155 -6.114 -5.785 1.00 66.19 81 CYS A N 1
ATOM 590 C CA . CYS A 1 81 ? -16.968 -4.914 -5.975 1.00 66.19 81 CYS A CA 1
ATOM 591 C C . CYS A 1 81 ? -17.155 -4.057 -4.711 1.00 66.19 81 CYS A C 1
ATOM 593 O O . CYS A 1 81 ? -17.700 -2.961 -4.816 1.00 66.19 81 CYS A O 1
ATOM 595 N N . ASP A 1 82 ? -16.720 -4.529 -3.540 1.00 57.44 82 ASP A N 1
ATOM 596 C CA . ASP A 1 82 ? -16.829 -3.797 -2.274 1.00 57.44 82 ASP A CA 1
ATOM 597 C C . ASP A 1 82 ? -15.556 -2.988 -1.960 1.00 57.44 82 ASP A C 1
ATOM 599 O O . ASP A 1 82 ? -15.534 -2.231 -0.991 1.00 57.44 82 ASP A O 1
ATOM 603 N N . THR A 1 83 ? -14.485 -3.128 -2.754 1.00 57.06 83 THR A N 1
ATOM 604 C CA . THR A 1 83 ? -13.207 -2.446 -2.510 1.00 57.06 83 THR A CA 1
ATOM 605 C C . THR A 1 83 ? -12.663 -1.803 -3.784 1.00 57.06 83 THR A C 1
ATOM 607 O O . THR A 1 83 ? -12.900 -2.267 -4.895 1.00 57.06 83 THR A O 1
ATOM 610 N N . ALA A 1 84 ? -11.890 -0.726 -3.629 1.00 55.31 84 ALA A N 1
ATOM 611 C CA . ALA A 1 84 ? -11.155 -0.109 -4.736 1.00 55.31 84 ALA A CA 1
ATOM 612 C C . ALA A 1 84 ? -9.868 -0.883 -5.111 1.00 55.31 84 ALA A C 1
ATOM 614 O O . ALA A 1 84 ? -9.090 -0.415 -5.940 1.00 55.31 84 ALA A O 1
ATOM 615 N N . PHE A 1 85 ? -9.613 -2.038 -4.483 1.00 59.75 85 PHE A N 1
ATOM 616 C CA . PHE A 1 85 ? -8.409 -2.847 -4.657 1.00 59.75 85 PHE A CA 1
ATOM 617 C C . PHE A 1 85 ? -8.752 -4.168 -5.350 1.00 59.75 85 PHE A C 1
ATOM 619 O O . PHE A 1 85 ? -8.957 -5.198 -4.707 1.00 59.75 85 PHE A O 1
ATOM 626 N N . TYR A 1 86 ? -8.763 -4.146 -6.682 1.00 63.16 86 TYR A N 1
ATOM 627 C CA . TYR A 1 86 ? -9.052 -5.320 -7.510 1.00 63.16 86 TYR A CA 1
ATOM 628 C C . TYR A 1 86 ? -8.079 -6.488 -7.240 1.00 63.16 86 TYR A C 1
ATOM 630 O O . TYR A 1 86 ? -8.486 -7.640 -7.107 1.00 63.16 86 TYR A O 1
ATOM 638 N N . HIS A 1 87 ? -6.796 -6.187 -7.002 1.00 70.88 87 HIS A N 1
ATOM 639 C CA . HIS A 1 87 ? -5.744 -7.187 -6.751 1.00 70.88 87 HIS A CA 1
ATOM 640 C C . HIS A 1 87 ? -5.624 -7.649 -5.290 1.00 70.88 87 HIS A C 1
ATOM 642 O O . HIS A 1 87 ? -4.570 -8.129 -4.882 1.00 70.88 87 HIS A O 1
ATOM 648 N N . GLN A 1 88 ? -6.682 -7.546 -4.481 1.00 63.09 88 GLN A N 1
ATOM 649 C CA . GLN A 1 88 ? -6.690 -7.872 -3.040 1.00 63.09 88 GLN A CA 1
ATOM 650 C C . GLN A 1 88 ? -6.301 -9.321 -2.668 1.00 63.09 88 GLN A C 1
ATOM 652 O O . GLN A 1 88 ? -6.165 -9.632 -1.487 1.00 63.09 88 GLN A O 1
ATOM 657 N N . GLN A 1 89 ? -6.131 -10.225 -3.638 1.00 68.44 89 GLN A N 1
ATOM 658 C CA . GLN A 1 89 ? -5.670 -11.605 -3.423 1.00 68.44 89 GLN A CA 1
ATOM 659 C C . GLN A 1 89 ? -4.215 -11.852 -3.840 1.00 68.44 89 GLN A C 1
ATOM 661 O O . GLN A 1 89 ? -3.732 -12.976 -3.694 1.00 68.44 89 GLN A O 1
ATOM 666 N N . ALA A 1 90 ? -3.507 -10.843 -4.357 1.00 72.81 90 ALA A N 1
ATOM 667 C CA . ALA A 1 90 ? -2.084 -10.991 -4.633 1.00 72.81 90 ALA A CA 1
ATOM 668 C C . ALA A 1 90 ? -1.325 -11.356 -3.340 1.00 72.81 90 ALA A C 1
ATOM 670 O O . ALA A 1 90 ? -1.811 -11.136 -2.232 1.00 72.81 90 ALA A O 1
ATOM 671 N N . LEU A 1 91 ? -0.143 -11.957 -3.470 1.00 68.44 91 LEU A N 1
ATOM 672 C CA . LEU A 1 91 ? 0.730 -12.256 -2.323 1.00 68.44 91 LEU A CA 1
ATOM 673 C C . LEU A 1 91 ? 1.810 -11.184 -2.140 1.00 68.44 91 LEU A C 1
ATOM 675 O O . LEU A 1 91 ? 2.313 -10.977 -1.041 1.00 68.44 91 LEU A O 1
ATOM 679 N N . PHE A 1 92 ? 2.176 -10.511 -3.229 1.00 68.25 92 PHE A N 1
ATOM 680 C CA . PHE A 1 92 ? 3.138 -9.420 -3.271 1.00 68.25 92 PHE A CA 1
ATOM 681 C C . PHE A 1 92 ? 2.945 -8.622 -4.568 1.00 68.25 92 PHE A C 1
ATOM 683 O O . PHE A 1 92 ? 2.389 -9.124 -5.544 1.00 68.25 92 PHE A O 1
ATOM 690 N N . SER A 1 93 ? 3.443 -7.387 -4.588 1.00 73.56 93 SER A N 1
ATOM 691 C CA . SER A 1 93 ? 3.588 -6.566 -5.794 1.00 73.56 93 SER A CA 1
ATOM 692 C C . SER A 1 93 ? 5.072 -6.263 -5.969 1.00 73.56 93 SER A C 1
ATOM 694 O O . SER A 1 93 ? 5.703 -5.728 -5.056 1.00 73.56 93 SER A O 1
ATOM 696 N N . GLY A 1 94 ? 5.632 -6.644 -7.116 1.00 75.06 94 GLY A N 1
ATOM 697 C CA . GLY A 1 94 ? 7.017 -6.364 -7.485 1.00 75.06 94 GLY A CA 1
ATOM 698 C C . GLY A 1 94 ? 7.098 -5.204 -8.471 1.00 75.06 94 GLY A C 1
ATOM 699 O O . GLY A 1 94 ? 6.237 -5.067 -9.336 1.00 75.06 94 GLY A O 1
ATOM 700 N N . GLN A 1 95 ? 8.139 -4.381 -8.348 1.00 77.56 95 GLN A N 1
ATOM 701 C CA . GLN A 1 95 ? 8.494 -3.376 -9.346 1.00 77.56 95 GLN A CA 1
ATOM 702 C C . GLN A 1 95 ? 9.944 -3.592 -9.767 1.00 77.56 95 GLN A C 1
ATOM 704 O O . GLN A 1 95 ? 10.840 -3.638 -8.924 1.00 77.56 95 GLN A O 1
ATOM 709 N N . PHE A 1 96 ? 10.168 -3.684 -11.074 1.00 78.50 96 PHE A N 1
ATOM 710 C CA . PHE A 1 96 ? 11.501 -3.719 -11.656 1.00 78.50 96 PHE A CA 1
ATOM 711 C C . PHE A 1 96 ? 11.823 -2.323 -12.182 1.00 78.50 96 PHE A C 1
ATOM 713 O O . PHE A 1 96 ? 11.074 -1.763 -12.979 1.00 78.50 96 PHE A O 1
ATOM 720 N N . LEU A 1 97 ? 12.905 -1.726 -11.683 1.00 80.50 97 LEU A N 1
ATOM 721 C CA . LEU A 1 97 ? 13.288 -0.359 -12.018 1.00 80.50 97 LEU A CA 1
ATOM 722 C C . LEU A 1 97 ? 14.712 -0.344 -12.559 1.00 80.50 97 LEU A C 1
ATOM 724 O O . LEU A 1 97 ? 15.637 -0.823 -11.905 1.00 80.50 97 LEU A O 1
ATOM 728 N N . VAL A 1 98 ? 14.892 0.290 -13.713 1.00 84.12 98 VAL A N 1
ATOM 729 C CA . VAL A 1 98 ? 16.210 0.632 -14.248 1.00 84.12 98 VAL A CA 1
ATOM 730 C C . VAL A 1 98 ? 16.332 2.145 -14.324 1.00 84.12 98 VAL A C 1
ATOM 732 O O . VAL A 1 98 ? 15.378 2.852 -14.640 1.00 84.12 98 VAL A O 1
ATOM 735 N N . ARG A 1 99 ? 17.518 2.655 -13.992 1.00 81.25 99 ARG A N 1
ATOM 736 C CA . ARG A 1 99 ? 17.864 4.073 -14.093 1.00 81.25 99 ARG A CA 1
ATOM 737 C C . ARG A 1 99 ? 19.093 4.231 -14.972 1.00 81.25 99 ARG A C 1
ATOM 739 O O . ARG A 1 99 ? 20.047 3.470 -14.838 1.00 81.25 99 ARG A O 1
ATOM 746 N N . TRP A 1 100 ? 19.095 5.267 -15.799 1.00 87.12 100 TRP A N 1
ATOM 747 C CA . TRP A 1 100 ? 20.251 5.693 -16.581 1.00 87.12 100 TRP A CA 1
ATOM 748 C C . TRP A 1 100 ? 20.470 7.199 -16.429 1.00 87.12 100 TRP A C 1
ATOM 750 O O . TRP A 1 100 ? 19.554 7.951 -16.104 1.00 87.12 100 TRP A O 1
ATOM 760 N N . HIS A 1 101 ? 21.712 7.637 -16.636 1.00 80.19 101 HIS A N 1
ATOM 761 C CA . HIS A 1 101 ? 22.122 9.033 -16.439 1.00 80.19 101 HIS A CA 1
ATOM 762 C C . HIS A 1 101 ? 22.279 9.830 -17.742 1.00 80.19 101 HIS A C 1
ATOM 764 O O . HIS A 1 101 ? 22.312 11.057 -17.700 1.00 80.19 101 HIS A O 1
ATOM 770 N N . ARG A 1 102 ? 22.403 9.158 -18.892 1.00 81.06 102 ARG A N 1
ATOM 771 C CA . ARG A 1 102 ? 22.573 9.768 -20.222 1.00 81.06 102 ARG A CA 1
ATOM 772 C C . ARG A 1 102 ? 21.649 9.092 -21.222 1.00 81.06 102 ARG A C 1
ATOM 774 O O . ARG A 1 102 ? 21.444 7.888 -21.105 1.00 81.06 102 ARG A O 1
ATOM 781 N N . HIS A 1 103 ? 21.161 9.834 -22.218 1.00 72.94 103 HIS A N 1
ATOM 782 C CA . HIS A 1 103 ? 20.274 9.304 -23.267 1.00 72.94 103 HIS A CA 1
ATOM 783 C C . HIS A 1 103 ? 20.826 8.047 -23.958 1.00 72.94 103 HIS A C 1
ATOM 785 O O . HIS A 1 103 ? 20.070 7.148 -24.290 1.00 72.94 103 HIS A O 1
ATOM 791 N N . GLU A 1 104 ? 22.147 7.936 -24.104 1.00 81.25 104 GLU A N 1
ATOM 792 C CA . GLU A 1 104 ? 22.827 6.763 -24.678 1.00 81.25 104 GLU A CA 1
ATOM 793 C C . GLU A 1 104 ? 22.509 5.446 -23.940 1.00 81.25 104 GLU A C 1
ATOM 795 O O . GLU A 1 104 ? 22.586 4.371 -24.530 1.00 81.25 104 GLU A O 1
ATOM 800 N N . GLY A 1 105 ? 22.155 5.520 -22.651 1.00 78.19 105 GLY A N 1
ATOM 801 C CA . GLY A 1 105 ? 21.789 4.364 -21.834 1.00 78.19 105 GLY A CA 1
ATOM 802 C C . GLY A 1 105 ? 20.333 3.924 -21.981 1.00 78.19 105 GLY A C 1
ATOM 803 O O . GLY A 1 105 ? 20.011 2.814 -21.577 1.00 78.19 105 GLY A O 1
ATOM 804 N N . GLU A 1 106 ? 19.467 4.746 -22.577 1.00 82.38 106 GLU A N 1
ATOM 805 C CA . GLU A 1 106 ? 18.024 4.494 -22.663 1.00 82.38 106 GLU A CA 1
ATOM 806 C C . GLU A 1 106 ? 17.703 3.204 -23.423 1.00 82.38 106 GLU A C 1
ATOM 808 O O . GLU A 1 106 ? 16.989 2.350 -22.903 1.00 82.38 106 GLU A O 1
ATOM 813 N N . GLY A 1 107 ? 18.292 3.014 -24.609 1.00 86.50 107 GLY A N 1
ATOM 814 C CA . GLY A 1 107 ? 18.084 1.812 -25.423 1.00 86.50 107 GLY A CA 1
ATOM 815 C C . GLY A 1 107 ? 18.503 0.527 -24.698 1.00 86.50 107 GLY A C 1
ATOM 816 O O . GLY A 1 107 ? 17.660 -0.340 -24.483 1.00 86.50 107 GLY A O 1
ATOM 817 N N . PRO A 1 108 ? 19.770 0.398 -24.255 1.00 88.81 108 PRO A N 1
ATOM 818 C CA . PRO A 1 108 ? 20.230 -0.782 -23.523 1.00 88.81 108 PRO A CA 1
ATOM 819 C C . PRO A 1 108 ? 19.444 -1.061 -22.235 1.00 88.81 108 PRO A C 1
ATOM 821 O O . PRO A 1 108 ? 19.151 -2.217 -21.937 1.00 88.81 108 PRO A O 1
ATOM 824 N N . CYS A 1 109 ? 19.086 -0.019 -21.480 1.00 87.25 109 CYS A N 1
ATOM 825 C CA . CYS A 1 109 ? 18.299 -0.154 -20.257 1.00 87.25 109 CYS A CA 1
ATOM 826 C C . CYS A 1 109 ? 16.870 -0.631 -20.533 1.00 87.25 109 CYS A C 1
ATOM 828 O O . CYS A 1 109 ? 16.382 -1.500 -19.813 1.00 87.25 109 CYS A O 1
ATOM 830 N N . THR A 1 110 ? 16.235 -0.099 -21.581 1.00 86.12 110 THR A N 1
ATOM 831 C CA . THR A 1 110 ? 14.890 -0.504 -22.008 1.00 86.12 110 THR A CA 1
ATOM 832 C C . THR A 1 110 ? 14.900 -1.951 -22.497 1.00 86.12 110 THR A C 1
ATOM 834 O O . THR A 1 110 ? 14.132 -2.769 -22.008 1.00 86.12 110 THR A O 1
ATOM 837 N N . SER A 1 111 ? 15.847 -2.327 -23.362 1.00 88.94 111 SER A N 1
ATOM 838 C CA . SER A 1 111 ? 15.965 -3.715 -23.826 1.00 88.94 111 SER A CA 1
ATOM 839 C C . SER A 1 111 ? 16.209 -4.699 -22.680 1.00 88.94 111 SER A C 1
ATOM 841 O O . SER A 1 111 ? 15.659 -5.796 -22.680 1.00 88.94 111 SER A O 1
ATOM 843 N N . TRP A 1 112 ? 17.029 -4.323 -21.693 1.00 90.88 112 TRP A N 1
ATOM 844 C CA . TRP A 1 112 ? 17.287 -5.183 -20.540 1.00 90.88 112 TRP A CA 1
ATOM 845 C C . TRP A 1 112 ? 16.037 -5.383 -19.683 1.00 90.88 112 TRP A C 1
ATOM 847 O O . TRP A 1 112 ? 15.731 -6.521 -19.336 1.00 90.88 112 TRP A O 1
ATOM 857 N N . ILE A 1 113 ? 15.310 -4.306 -19.355 1.00 89.00 113 ILE A N 1
ATOM 858 C CA . ILE A 1 113 ? 14.121 -4.412 -18.500 1.00 89.00 113 ILE A CA 1
ATOM 859 C C . ILE A 1 113 ? 12.993 -5.171 -19.202 1.00 89.00 113 ILE A C 1
ATOM 861 O O . ILE A 1 113 ? 12.332 -5.971 -18.549 1.00 89.00 113 ILE A O 1
ATOM 865 N N . THR A 1 114 ? 12.832 -5.003 -20.520 1.00 87.19 114 THR A N 1
ATOM 866 C CA . THR A 1 114 ? 11.862 -5.764 -21.321 1.00 87.19 114 THR A CA 1
ATOM 867 C C . THR A 1 114 ? 12.212 -7.249 -21.356 1.00 87.19 114 THR A C 1
ATOM 869 O O . THR A 1 114 ? 11.369 -8.071 -21.016 1.00 87.19 114 THR A O 1
ATOM 872 N N . ASN A 1 115 ? 13.466 -7.609 -21.656 1.00 91.00 115 ASN A N 1
ATOM 873 C CA . ASN A 1 115 ? 13.887 -9.015 -21.659 1.00 91.00 115 ASN A CA 1
ATOM 874 C C . ASN A 1 115 ? 13.725 -9.662 -20.279 1.00 91.00 115 ASN A C 1
ATOM 876 O O . ASN A 1 115 ? 13.235 -10.781 -20.164 1.00 91.00 115 ASN A O 1
ATOM 880 N N . PHE A 1 116 ? 14.119 -8.950 -19.222 1.00 90.38 116 PHE A N 1
ATOM 881 C CA . PHE A 1 116 ? 13.963 -9.434 -17.856 1.00 90.38 116 PHE A CA 1
ATOM 882 C C . PHE A 1 116 ? 12.483 -9.613 -17.487 1.00 90.38 116 PHE A C 1
ATOM 884 O O . PHE A 1 116 ? 12.115 -10.600 -16.854 1.00 90.38 116 PHE A O 1
ATOM 891 N N . TYR A 1 117 ? 11.620 -8.682 -17.899 1.00 85.69 117 TYR A N 1
ATOM 892 C CA . TYR A 1 117 ? 10.180 -8.804 -17.705 1.00 85.69 117 TYR A CA 1
ATOM 893 C C . TYR A 1 117 ? 9.618 -10.032 -18.434 1.00 85.69 117 TYR A C 1
ATOM 895 O O . TYR A 1 117 ? 8.903 -10.817 -17.813 1.00 85.69 117 TYR A O 1
ATOM 903 N N . ASP A 1 118 ? 10.002 -10.258 -19.694 1.00 87.56 118 ASP A N 1
ATOM 904 C CA . ASP A 1 118 ? 9.595 -11.431 -20.477 1.00 87.56 118 ASP A CA 1
ATOM 905 C C . ASP A 1 118 ? 10.039 -12.753 -19.835 1.00 87.56 118 ASP A C 1
ATOM 907 O O . ASP A 1 118 ? 9.255 -13.702 -19.767 1.00 87.56 118 ASP A O 1
ATOM 911 N N . GLU A 1 119 ? 11.256 -12.810 -19.286 1.00 91.69 119 GLU A N 1
ATOM 912 C CA . GLU A 1 119 ? 11.741 -13.963 -18.516 1.00 91.69 119 GLU A CA 1
ATOM 913 C C . GLU A 1 119 ? 10.925 -14.200 -17.236 1.00 91.69 119 GLU A C 1
ATOM 915 O O . GLU A 1 119 ? 10.731 -15.346 -16.818 1.00 91.69 119 GLU A O 1
ATOM 920 N N . MET A 1 120 ? 10.421 -13.129 -16.620 1.00 88.81 120 MET A N 1
ATOM 921 C CA . MET A 1 120 ? 9.602 -13.197 -15.413 1.00 88.81 120 MET A CA 1
ATOM 922 C C . MET A 1 120 ? 8.125 -13.508 -15.691 1.00 88.81 120 MET A C 1
ATOM 924 O O . MET A 1 120 ? 7.459 -13.993 -14.773 1.00 88.81 120 MET A O 1
ATOM 928 N N . ARG A 1 121 ? 7.607 -13.294 -16.916 1.00 84.75 121 ARG A N 1
ATOM 929 C CA . ARG A 1 121 ? 6.180 -13.489 -17.272 1.00 84.75 121 ARG A CA 1
ATOM 930 C C . ARG A 1 121 ? 5.576 -14.825 -16.818 1.00 84.75 121 ARG A C 1
ATOM 932 O O . ARG A 1 121 ? 4.434 -14.802 -16.372 1.00 84.75 121 ARG A O 1
ATOM 939 N N . PRO A 1 122 ? 6.275 -15.977 -16.859 1.00 89.38 122 PRO A N 1
ATOM 940 C CA . PRO A 1 122 ? 5.716 -17.240 -16.368 1.00 89.38 122 PRO A CA 1
ATOM 941 C C . PRO A 1 122 ? 5.500 -17.296 -14.845 1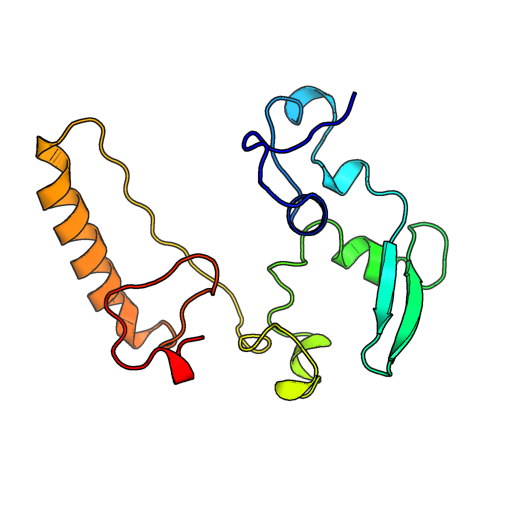.00 89.38 122 PRO A C 1
ATOM 943 O O . PRO A 1 122 ? 4.778 -18.167 -14.364 1.00 89.38 122 PRO A O 1
ATOM 946 N N . TYR A 1 123 ? 6.148 -16.410 -14.084 1.00 84.88 123 TYR A N 1
ATOM 947 C CA . TYR A 1 123 ? 6.178 -16.424 -12.617 1.00 84.88 123 TYR A CA 1
ATOM 948 C C . TYR A 1 123 ? 5.370 -15.292 -11.974 1.00 84.88 123 TYR A C 1
ATOM 950 O O . TYR A 1 123 ? 5.151 -15.314 -10.761 1.00 84.88 123 TYR A O 1
ATOM 958 N N . VAL A 1 124 ? 4.944 -14.299 -12.756 1.00 83.19 124 VAL A N 1
ATOM 959 C CA . VAL A 1 124 ? 4.146 -13.158 -12.289 1.00 83.19 124 VAL A CA 1
ATOM 960 C C . VAL A 1 124 ? 2.753 -13.189 -12.916 1.00 83.19 124 VAL A C 1
ATOM 962 O O . VAL A 1 124 ? 2.565 -13.690 -14.020 1.00 83.19 124 VAL A O 1
ATOM 965 N N . GLY A 1 125 ? 1.749 -12.686 -12.194 1.00 78.69 125 GLY A N 1
ATOM 966 C CA . GLY A 1 125 ? 0.389 -12.590 -12.730 1.00 78.69 125 GLY A CA 1
ATOM 967 C C . GLY A 1 125 ? 0.291 -11.561 -13.866 1.00 78.69 125 GLY A C 1
ATOM 968 O O . GLY A 1 125 ? 1.122 -10.655 -13.926 1.00 78.69 125 GLY A O 1
ATOM 969 N N . PRO A 1 126 ? -0.743 -11.637 -14.723 1.00 78.75 126 PRO A N 1
ATOM 970 C CA . PRO A 1 126 ? -0.966 -10.705 -15.839 1.00 78.75 126 PRO A CA 1
ATOM 971 C C . PRO A 1 126 ? -1.488 -9.330 -15.374 1.00 78.75 126 PRO A C 1
ATOM 973 O O . PRO A 1 126 ? -2.228 -8.658 -16.084 1.00 78.75 126 PRO A O 1
ATOM 976 N N . TYR A 1 127 ? -1.166 -8.942 -14.145 1.00 77.19 127 TYR A N 1
ATOM 977 C CA . TYR A 1 127 ? -1.777 -7.834 -13.432 1.00 77.19 127 TYR A CA 1
ATOM 978 C C . TYR A 1 127 ? -0.774 -6.705 -13.259 1.00 77.19 127 TYR A C 1
ATOM 980 O O . TYR A 1 127 ? 0.395 -6.947 -12.951 1.00 77.19 127 TYR A O 1
ATOM 988 N N . ALA A 1 128 ? -1.249 -5.470 -13.375 1.00 76.25 128 ALA A N 1
ATOM 989 C CA . ALA A 1 128 ? -0.449 -4.289 -13.101 1.00 76.25 128 ALA A CA 1
ATOM 990 C C . ALA A 1 128 ? -1.020 -3.507 -11.923 1.00 76.25 128 ALA A C 1
ATOM 992 O O . ALA A 1 128 ? -2.217 -3.492 -11.638 1.00 76.25 128 ALA A O 1
ATOM 993 N N . TYR A 1 129 ? -0.129 -2.834 -11.203 1.00 72.50 129 TYR A N 1
ATOM 994 C CA . TYR A 1 129 ? -0.549 -1.962 -10.120 1.00 72.50 129 TYR A CA 1
ATOM 995 C C . TYR A 1 129 ? -1.083 -0.653 -10.700 1.00 72.50 129 TYR A C 1
ATOM 997 O O . TYR A 1 129 ? -0.360 0.015 -11.431 1.00 72.50 129 TYR A O 1
ATOM 1005 N N . ALA A 1 130 ? -2.305 -0.254 -10.335 1.00 64.69 130 ALA A N 1
ATOM 1006 C CA . ALA A 1 130 ? -3.017 0.901 -10.904 1.00 64.69 130 ALA A CA 1
ATOM 1007 C C . ALA A 1 130 ? -2.210 2.212 -10.972 1.00 64.69 130 ALA A C 1
ATOM 1009 O O . ALA A 1 130 ? -2.395 3.001 -11.893 1.00 64.69 130 ALA A O 1
ATOM 1010 N N . ASN A 1 131 ? -1.274 2.442 -10.042 1.00 65.00 131 ASN A N 1
ATOM 1011 C CA . ASN A 1 131 ? -0.446 3.657 -10.054 1.00 65.00 131 ASN A CA 1
ATOM 1012 C C . ASN A 1 131 ? 0.775 3.574 -10.990 1.00 65.00 131 ASN A C 1
ATOM 1014 O O . ASN A 1 131 ? 1.431 4.589 -11.217 1.00 65.00 131 ASN A O 1
ATOM 1018 N N . TYR A 1 132 ? 1.106 2.388 -11.500 1.00 69.06 132 TYR A N 1
ATOM 1019 C CA . TYR A 1 132 ? 2.179 2.143 -12.461 1.00 69.06 132 TYR A CA 1
ATOM 1020 C C . TYR A 1 132 ? 1.558 1.556 -13.730 1.00 69.06 132 TYR A C 1
ATOM 1022 O O . TYR A 1 132 ? 1.513 0.342 -13.917 1.00 69.06 132 TYR A O 1
ATOM 1030 N N . GLY A 1 133 ? 1.030 2.456 -14.562 1.00 64.12 133 GLY A N 1
ATOM 1031 C CA . GLY A 1 133 ? 0.494 2.137 -15.881 1.00 64.12 133 GLY A CA 1
ATOM 1032 C C . GLY A 1 133 ? 1.500 1.341 -16.710 1.00 64.12 133 GLY A C 1
ATOM 1033 O O . GLY A 1 133 ? 2.607 1.831 -16.926 1.00 64.12 133 GLY A O 1
ATOM 1034 N N . ASP A 1 134 ? 1.120 0.151 -17.161 1.00 70.81 134 ASP A N 1
ATOM 1035 C CA . ASP A 1 134 ? 1.887 -0.631 -18.125 1.00 70.81 134 ASP A CA 1
ATOM 1036 C C . ASP A 1 134 ? 1.235 -0.449 -19.502 1.00 70.81 134 ASP A C 1
ATOM 1038 O O . ASP A 1 134 ? 0.070 -0.792 -19.721 1.00 70.81 134 ASP A O 1
ATOM 1042 N N . GLY A 1 135 ? 1.971 0.212 -20.395 1.00 69.81 135 GLY A N 1
ATOM 1043 C CA . GLY A 1 135 ? 1.511 0.554 -21.738 1.00 69.81 135 GLY A CA 1
ATOM 1044 C C . GLY A 1 135 ? 1.471 -0.642 -22.686 1.00 69.81 135 GLY A C 1
ATOM 1045 O O . GLY A 1 135 ? 0.810 -0.548 -23.714 1.00 69.81 135 GLY A O 1
ATOM 1046 N N . ASP A 1 136 ? 2.120 -1.747 -22.321 1.00 71.06 136 ASP A N 1
ATOM 1047 C CA . ASP A 1 136 ? 2.273 -2.935 -23.160 1.00 71.06 136 ASP A CA 1
ATOM 1048 C C . ASP A 1 136 ? 1.218 -4.016 -22.841 1.00 71.06 136 ASP A C 1
ATOM 1050 O O . ASP A 1 136 ? 1.284 -5.138 -23.346 1.00 71.06 136 ASP A O 1
ATOM 1054 N N . LEU A 1 137 ? 0.233 -3.695 -21.994 1.00 73.19 137 LEU A N 1
ATOM 1055 C CA . LEU A 1 137 ? -0.875 -4.587 -21.657 1.00 73.19 137 LEU A CA 1
ATOM 1056 C C . LEU A 1 137 ? -1.960 -4.589 -22.737 1.00 73.19 137 LEU A C 1
ATOM 1058 O O . LEU A 1 137 ? -2.515 -3.549 -23.086 1.00 73.19 137 LEU A O 1
ATOM 1062 N N . ASP A 1 138 ? -2.334 -5.787 -23.183 1.00 71.88 138 ASP A N 1
ATOM 1063 C CA . ASP A 1 138 ? -3.357 -5.976 -24.216 1.00 71.88 138 ASP A CA 1
ATOM 1064 C C . ASP A 1 138 ? -4.798 -5.761 -23.702 1.00 71.88 138 ASP A C 1
ATOM 1066 O O . ASP A 1 138 ? -5.661 -5.306 -24.452 1.00 71.88 138 ASP A O 1
ATOM 1070 N N . ASP A 1 139 ? -5.077 -6.080 -22.429 1.00 78.94 139 ASP A N 1
ATOM 1071 C CA . ASP A 1 139 ? -6.416 -5.989 -21.823 1.00 78.94 139 ASP A CA 1
ATOM 1072 C C . ASP A 1 139 ? -6.385 -5.282 -20.460 1.00 78.94 139 ASP A C 1
ATOM 1074 O O . ASP A 1 139 ? -6.303 -5.891 -19.387 1.00 78.94 139 ASP A O 1
ATOM 1078 N N . TYR A 1 140 ? -6.485 -3.955 -20.514 1.00 75.31 140 TYR A N 1
ATOM 1079 C CA . TYR A 1 140 ? -6.537 -3.091 -19.336 1.00 75.31 140 TYR A CA 1
ATOM 1080 C C . TYR A 1 140 ? -7.690 -3.427 -18.380 1.00 75.31 140 TYR A C 1
ATOM 1082 O O . TYR A 1 140 ? -7.550 -3.204 -17.183 1.00 75.31 140 TYR A O 1
ATOM 1090 N N . GLY A 1 141 ? -8.818 -3.950 -18.878 1.00 69.62 141 GLY A N 1
ATOM 1091 C CA . GLY A 1 141 ? -9.993 -4.240 -18.049 1.00 69.62 141 GLY A CA 1
ATOM 1092 C C . GLY A 1 141 ? -9.822 -5.469 -17.156 1.00 69.62 141 GLY A C 1
ATOM 1093 O O . GLY A 1 141 ? -10.550 -5.622 -16.181 1.00 69.62 141 GLY A O 1
ATOM 1094 N N . VAL A 1 142 ? -8.867 -6.340 -17.493 1.00 71.00 142 VAL A N 1
ATOM 1095 C CA . VAL A 1 142 ? -8.506 -7.527 -16.705 1.00 71.00 142 VAL A CA 1
ATOM 1096 C C . VAL A 1 142 ? -7.253 -7.277 -15.864 1.00 71.00 142 VAL A C 1
ATOM 1098 O O . VAL A 1 142 ? -7.110 -7.850 -14.782 1.00 71.00 142 VAL A O 1
ATOM 1101 N N . ALA A 1 143 ? -6.342 -6.433 -16.352 1.00 70.62 143 ALA A N 1
ATOM 1102 C CA . ALA A 1 143 ? -5.071 -6.156 -15.694 1.00 70.62 143 ALA A CA 1
ATOM 1103 C C . ALA A 1 143 ? -5.170 -5.188 -14.498 1.00 70.62 143 ALA A C 1
ATOM 1105 O O . ALA A 1 143 ? -4.261 -5.196 -13.658 1.00 70.62 143 ALA A O 1
ATOM 1106 N N . TYR A 1 144 ? -6.241 -4.387 -14.410 1.00 66.50 144 TYR A N 1
ATOM 1107 C CA . TYR A 1 144 ? -6.474 -3.367 -13.377 1.00 66.50 144 TYR A CA 1
ATOM 1108 C C . TYR A 1 144 ? -7.734 -3.598 -12.554 1.00 66.50 144 TYR A C 1
ATOM 1110 O O . TYR A 1 144 ? -8.761 -4.008 -13.131 1.00 66.50 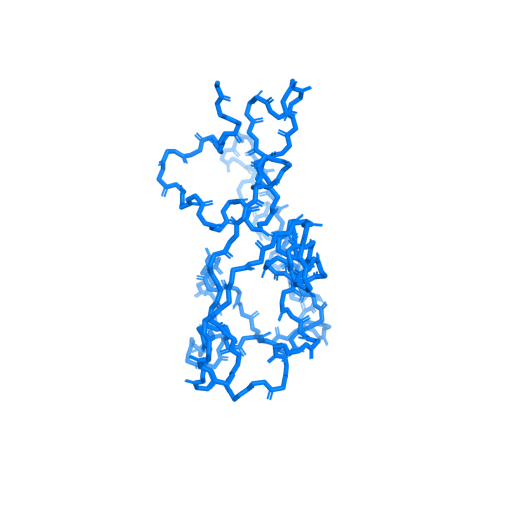144 TYR A O 1
#

InterPro domains:
  IPR006094 FAD linked oxidase, N-terminal [PF01565] (4-50)
  IPR016169 FAD-binding, type PCMH, subdomain 2 [G3DSA:3.30.465.10] (2-66)
  IPR036318 FAD-binding, type PCMH-like superfamily [SSF56176] (2-67)
  IPR050416 FAD-linked Oxidoreductases in Biosynthetic Pathways [PTHR42973] (1-69)

Foldseek 3Di:
DAQAAPDPPDDLQVCLQQFHHHPCCVPPNTNVVPDAWDWDQDLVRDTDIEGCPDPNVVVSVCSRRCPVVCQDDPQVVHDCVSDPCNNSPDRDDDDDDDDDDDPVCVVVRVVVVVVVVVVCVVPDDLADDPVDDDPPRPDPPVRD

Radius of gyration: 18.46 Å; chains: 1; bounding box: 43×37×48 Å

Sequence (144 aa):
MFPGGSCPTVSIGGLTLDGGIGFLSRKYGLTCDLLCELEIVLADGSTVTASNNNEYNDLFWACKGAARLLYGGAMSRMRLCDTAFYHQQALFSGQFLVRWHRHEGEGPCTSWITNFYDEMRPYVGPYAYANYGDGDLDDYGVAY